Protein AF-A0A3N9UXP4-F1 (afdb_monomer_lite)

Radius of gyration: 19.86 Å; chains: 1; bounding box: 60×47×40 Å

Secondary structure (DSSP, 8-state):
--GGGSTT--HHHHHHHHHHHSSHHHHHHHHHHT-HHHHTTTS-HHHHHHHHHHHHHHHTT--GGGS---HHHHHHHHHHHHHHHTT-SSHHHHHHHHT------HHHHHHHHHHHHHHHHHHHHHTTSSHHHHHHT---SSPPPP----------SSGGG-

Foldseek 3Di:
DWQVVFPPDDPQLQVLLCVQQVHRVSSLVCLCVLVLVSSCVRDPSVVSLQSNLQSLQVVQVHHLCPPPDDPVVVVVFVVVLVVVLVPDPDPRVSSVSSNDGDDPRPVSVVVVVVVVVVVVVVCVVCVPVCVVVVVVPDDDPDDDPPPPPPDDDDPDPDPVSD

Sequence (162 aa):
MKLVDLPGVGSRIRERLMENYGDEDHALQAIIEGDVAGLAKSLSERQALSLVQYARGIRYAVKPDDFLATEEVLKVYQMLISRLAAYAHTEYARLKIATLFASSSPELLLENRRTAENAITSARLVQGSGMDELLKRIRPLREKPPLRIRERAVDASSPEAF

Structure (mmCIF, N/CA/C/O backbone):
data_AF-A0A3N9UXP4-F1
#
_entry.id   AF-A0A3N9UXP4-F1
#
loop_
_atom_site.group_PDB
_atom_site.id
_atom_site.type_symbol
_atom_site.label_atom_id
_atom_site.label_alt_id
_atom_site.label_comp_id
_atom_site.label_asym_id
_atom_site.label_entity_id
_atom_site.label_seq_id
_atom_site.pdbx_PDB_ins_code
_atom_site.Cartn_x
_atom_site.Cartn_y
_atom_site.Cartn_z
_atom_site.occupancy
_atom_site.B_iso_or_equiv
_atom_site.auth_seq_id
_atom_site.auth_comp_id
_atom_site.auth_asym_id
_atom_site.auth_atom_id
_atom_site.pdbx_PDB_model_num
ATOM 1 N N . MET A 1 1 ? 6.087 2.142 17.302 1.00 82.12 1 MET A N 1
ATOM 2 C CA . MET A 1 1 ? 4.790 2.468 16.682 1.00 82.12 1 MET A CA 1
ATOM 3 C C . MET A 1 1 ? 3.767 1.527 17.276 1.00 82.12 1 MET A C 1
ATOM 5 O O . MET A 1 1 ? 4.069 0.349 17.391 1.00 82.12 1 MET A O 1
ATOM 9 N N . LYS A 1 2 ? 2.623 2.042 17.705 1.00 88.19 2 LYS A N 1
AT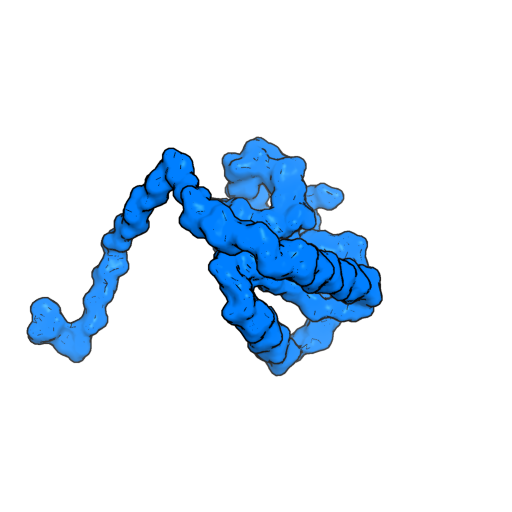OM 10 C CA . LYS A 1 2 ? 1.437 1.287 18.116 1.00 88.19 2 LYS A CA 1
ATOM 11 C C . LYS A 1 2 ? 0.331 1.504 17.090 1.00 88.19 2 LYS A C 1
ATOM 13 O O . LYS A 1 2 ? 0.412 2.436 16.290 1.00 88.19 2 LYS A O 1
ATOM 18 N N . LEU A 1 3 ? -0.728 0.698 17.131 1.00 87.62 3 LEU A N 1
ATOM 19 C CA . LEU A 1 3 ? -1.849 0.867 16.199 1.00 87.62 3 LEU A CA 1
ATOM 20 C C . LEU A 1 3 ? -2.515 2.242 16.336 1.00 87.62 3 LEU A C 1
ATOM 22 O O . LEU A 1 3 ? -2.936 2.820 15.341 1.00 87.62 3 LEU A O 1
ATOM 26 N N . VAL A 1 4 ? -2.559 2.787 17.553 1.00 88.25 4 VAL A N 1
ATOM 27 C CA . VAL A 1 4 ? -3.139 4.110 17.848 1.00 88.25 4 VAL A CA 1
ATOM 28 C C . VAL A 1 4 ? -2.364 5.281 17.238 1.00 88.25 4 VAL A C 1
ATOM 30 O O . VAL A 1 4 ? -2.913 6.374 17.138 1.00 88.25 4 VAL A O 1
ATOM 33 N N . ASP A 1 5 ? -1.115 5.062 16.818 1.00 85.88 5 ASP A N 1
ATOM 34 C CA . ASP A 1 5 ? -0.306 6.091 16.160 1.00 85.88 5 ASP A CA 1
ATOM 35 C C . ASP A 1 5 ? -0.705 6.261 14.680 1.00 85.88 5 ASP A C 1
ATOM 37 O O . ASP A 1 5 ? -0.335 7.249 14.043 1.00 85.88 5 ASP A O 1
ATOM 41 N N . LEU A 1 6 ? -1.446 5.298 14.112 1.00 88.44 6 LEU A N 1
ATOM 42 C CA . LEU A 1 6 ? -1.868 5.321 12.715 1.00 88.44 6 LEU A CA 1
ATOM 43 C C . LEU A 1 6 ? -3.176 6.110 12.543 1.00 88.44 6 LEU A C 1
ATOM 45 O O . LEU A 1 6 ? -4.164 5.859 13.243 1.00 88.44 6 LEU A O 1
ATOM 49 N N . PRO A 1 7 ? -3.240 7.031 11.566 1.00 87.25 7 PRO A N 1
ATOM 50 C CA . PRO A 1 7 ? -4.445 7.804 11.318 1.00 87.25 7 PRO A CA 1
ATOM 51 C C . PRO A 1 7 ? -5.588 6.898 10.856 1.00 87.25 7 PRO A C 1
ATOM 53 O O . PRO A 1 7 ? -5.412 5.964 10.073 1.00 87.25 7 PRO A O 1
ATOM 56 N N . GLY A 1 8 ? -6.785 7.187 11.361 1.00 85.88 8 GLY A N 1
ATOM 57 C CA . GLY A 1 8 ? -7.977 6.389 11.091 1.00 85.88 8 GLY A CA 1
ATOM 58 C C . GLY A 1 8 ? -8.119 5.144 11.970 1.00 85.88 8 GLY A C 1
ATOM 59 O O . GLY A 1 8 ? -9.154 4.489 11.881 1.00 85.88 8 GLY A O 1
ATOM 60 N N . VAL A 1 9 ? -7.164 4.830 12.856 1.00 90.75 9 VAL A N 1
ATOM 61 C CA . VAL A 1 9 ? -7.309 3.735 13.828 1.00 90.75 9 VAL A CA 1
ATOM 62 C C . VAL A 1 9 ? -7.962 4.235 15.115 1.00 90.75 9 VAL A C 1
ATOM 64 O O . VAL A 1 9 ? -7.313 4.723 16.034 1.00 90.75 9 VAL A O 1
ATOM 67 N N . GLY A 1 10 ? -9.285 4.086 15.191 1.00 90.62 10 GLY A N 1
ATOM 68 C CA . GLY A 1 10 ? -10.036 4.222 16.444 1.00 90.62 10 GLY A CA 1
ATOM 69 C C . GLY A 1 10 ? -10.099 2.914 17.243 1.00 90.62 10 GLY A C 1
ATOM 70 O O . GLY A 1 10 ? -9.676 1.860 16.762 1.00 90.62 10 GLY A O 1
ATOM 71 N N . SER A 1 11 ? -10.719 2.956 18.428 1.00 90.94 11 SER A N 1
ATOM 72 C CA . SER A 1 11 ? -10.912 1.782 19.303 1.00 90.94 11 SER A CA 1
ATOM 73 C C . SER A 1 11 ? -11.522 0.583 18.568 1.00 90.94 11 SER A C 1
ATOM 75 O O . SER A 1 11 ? -10.975 -0.512 18.619 1.00 90.94 11 SER A O 1
ATOM 77 N N . ARG A 1 12 ? -12.575 0.815 17.776 1.00 92.44 12 ARG A N 1
ATOM 78 C CA . ARG A 1 12 ? -13.255 -0.229 16.987 1.00 92.44 12 ARG A CA 1
ATOM 79 C C . ARG A 1 12 ? -12.367 -0.888 15.932 1.00 92.44 12 ARG A C 1
ATOM 81 O O . ARG A 1 12 ? -12.491 -2.081 15.683 1.00 92.44 12 ARG A O 1
ATOM 88 N N . ILE A 1 13 ? -11.521 -0.110 15.256 1.00 92.62 13 ILE A N 1
ATOM 89 C CA . ILE A 1 13 ? -10.626 -0.646 14.219 1.00 92.62 13 ILE A CA 1
ATOM 90 C C . ILE A 1 13 ? -9.511 -1.450 14.879 1.00 92.62 13 ILE A C 1
ATOM 92 O O . ILE A 1 13 ? -9.197 -2.541 14.413 1.00 92.62 13 ILE A O 1
ATOM 96 N N . ARG A 1 14 ? -8.977 -0.951 15.998 1.00 93.50 14 ARG A N 1
ATOM 97 C CA . ARG A 1 14 ? -7.999 -1.673 16.810 1.00 93.50 14 ARG A CA 1
ATOM 98 C C . ARG A 1 14 ? -8.549 -3.014 17.297 1.00 93.50 14 ARG A C 1
ATOM 100 O O . ARG A 1 14 ? -7.890 -4.023 17.095 1.00 93.50 14 ARG A O 1
ATOM 107 N N . GLU A 1 15 ? -9.754 -3.039 17.865 1.00 94.06 15 GLU A N 1
ATOM 108 C CA . GLU A 1 15 ? -10.419 -4.274 18.312 1.00 94.06 15 GLU A CA 1
ATOM 109 C C . GLU A 1 15 ? -10.555 -5.292 17.175 1.00 94.06 15 GLU A C 1
ATOM 111 O O . GLU A 1 15 ? -10.071 -6.410 17.308 1.00 94.06 15 GLU A O 1
ATOM 116 N N . ARG A 1 16 ? -11.087 -4.888 16.014 1.00 94.44 16 ARG A N 1
ATOM 117 C CA . ARG A 1 16 ? -11.224 -5.781 14.846 1.00 94.44 16 ARG A CA 1
ATOM 118 C C . ARG A 1 16 ? -9.895 -6.333 14.335 1.00 94.44 16 ARG A C 1
ATOM 120 O O . ARG A 1 16 ? -9.836 -7.467 13.865 1.00 94.44 16 ARG A O 1
ATOM 127 N N . LEU A 1 17 ? -8.842 -5.517 14.365 1.00 94.31 17 LEU A N 1
ATOM 128 C CA . LEU A 1 17 ? -7.505 -5.947 13.965 1.00 94.31 17 LEU A CA 1
ATOM 129 C C . LEU A 1 17 ? -6.937 -6.961 14.962 1.00 94.31 17 LEU A C 1
ATOM 131 O O . LEU A 1 17 ? -6.455 -8.008 14.537 1.00 94.31 17 LEU A O 1
ATOM 135 N N . MET A 1 18 ? -7.060 -6.701 16.267 1.00 94.38 18 MET A N 1
ATOM 136 C CA . MET A 1 18 ? -6.642 -7.650 17.304 1.00 94.38 18 MET A CA 1
ATOM 137 C C . MET A 1 18 ? -7.447 -8.954 17.242 1.00 94.38 18 MET A C 1
ATOM 139 O O . MET A 1 18 ? -6.871 -10.022 17.382 1.00 94.38 18 MET A O 1
ATOM 143 N N . GLU A 1 19 ? -8.753 -8.906 16.967 1.00 94.31 19 GLU A N 1
ATOM 144 C CA . GLU A 1 19 ? -9.579 -10.112 16.800 1.00 94.31 19 GLU A CA 1
ATOM 145 C C . GLU A 1 19 ? -9.118 -10.985 15.624 1.00 94.31 19 GLU A C 1
ATOM 147 O O . GLU A 1 19 ? -9.125 -12.210 15.719 1.00 94.31 19 GLU A O 1
ATOM 152 N N . ASN A 1 20 ? -8.706 -10.374 14.509 1.00 94.69 20 ASN A N 1
ATOM 153 C CA . ASN A 1 20 ? -8.287 -11.113 13.316 1.00 94.69 20 ASN A CA 1
ATOM 154 C C . ASN A 1 20 ? -6.850 -11.643 13.394 1.00 94.69 20 ASN A C 1
ATOM 156 O O . ASN A 1 20 ? -6.568 -12.704 12.841 1.00 94.69 20 ASN A O 1
ATOM 160 N N . TYR A 1 21 ? -5.949 -10.908 14.047 1.00 95.12 21 TYR A N 1
ATOM 161 C CA . TYR A 1 21 ? -4.524 -11.250 14.125 1.00 95.12 21 TYR A CA 1
ATOM 162 C C . TYR A 1 21 ? -4.096 -11.821 15.487 1.00 95.12 21 TYR A C 1
ATOM 164 O O . TYR A 1 21 ? -2.964 -12.270 15.624 1.00 95.12 21 TYR A O 1
ATOM 172 N N . GLY A 1 22 ? -4.990 -11.850 16.477 1.00 93.44 22 GLY A N 1
ATOM 173 C CA . GLY A 1 22 ? -4.759 -12.367 17.828 1.00 93.44 22 GLY A CA 1
ATOM 174 C C . GLY A 1 22 ? -4.194 -11.326 18.796 1.00 93.44 22 GLY A C 1
ATOM 175 O O . GLY A 1 22 ? -4.653 -11.235 19.934 1.00 93.44 22 GLY A O 1
ATOM 176 N N . ASP A 1 23 ? -3.239 -10.514 18.347 1.00 94.00 23 ASP A N 1
ATOM 177 C CA . ASP A 1 23 ? -2.638 -9.448 19.147 1.00 94.00 23 ASP A CA 1
ATOM 178 C C . ASP A 1 23 ? -2.270 -8.205 18.314 1.00 94.00 23 ASP A C 1
ATOM 180 O O . ASP A 1 23 ? -2.439 -8.150 17.092 1.00 94.00 23 ASP A O 1
ATOM 184 N N . GLU A 1 24 ? -1.822 -7.161 19.015 1.00 94.38 24 GLU A N 1
ATOM 185 C CA . GLU A 1 24 ? -1.461 -5.875 18.414 1.00 94.38 24 GLU A CA 1
ATOM 186 C C . GLU A 1 24 ? -0.179 -5.959 17.567 1.00 94.38 24 GLU A C 1
ATOM 188 O O . GLU A 1 24 ? -0.098 -5.289 16.536 1.00 94.38 24 GLU A O 1
ATOM 193 N N . ASP A 1 25 ? 0.784 -6.801 17.946 1.00 94.75 25 ASP A N 1
ATOM 194 C CA . ASP A 1 25 ? 2.077 -6.907 17.266 1.00 94.75 25 ASP A CA 1
ATOM 195 C C . ASP A 1 25 ? 1.933 -7.590 15.899 1.00 94.75 25 ASP A C 1
ATOM 197 O O . ASP A 1 25 ? 2.458 -7.091 14.902 1.00 94.75 25 ASP A O 1
ATOM 201 N N . HIS A 1 26 ? 1.149 -8.668 15.806 1.00 95.81 26 HIS A N 1
ATOM 202 C CA . HIS A 1 26 ? 0.850 -9.342 14.539 1.00 95.81 26 HIS A CA 1
ATOM 203 C C . HIS A 1 26 ? 0.031 -8.453 13.599 1.00 95.81 26 HIS A C 1
ATOM 205 O O . HIS A 1 26 ? 0.288 -8.420 12.392 1.00 95.81 26 HIS A O 1
ATOM 211 N N . ALA A 1 27 ? -0.927 -7.691 14.137 1.00 95.62 27 ALA A N 1
ATOM 212 C CA . ALA A 1 27 ? -1.678 -6.719 13.349 1.00 95.62 27 ALA A CA 1
ATOM 213 C C . ALA A 1 27 ? -0.764 -5.611 12.801 1.00 95.62 27 ALA A C 1
ATOM 215 O O . ALA A 1 27 ? -0.856 -5.245 11.627 1.00 95.62 27 ALA A O 1
ATOM 216 N N . LEU A 1 28 ? 0.143 -5.093 13.633 1.00 95.19 28 LEU A N 1
ATOM 217 C CA . LEU A 1 28 ? 1.111 -4.081 13.223 1.00 95.19 28 LEU A CA 1
ATOM 218 C C . LEU A 1 28 ? 2.078 -4.625 12.166 1.00 95.19 28 LEU A C 1
ATOM 220 O O . LEU A 1 28 ? 2.353 -3.939 11.181 1.00 95.19 28 LEU A O 1
ATOM 224 N N . GLN A 1 29 ? 2.544 -5.863 12.334 1.00 95.44 29 GLN A N 1
ATOM 225 C CA . GLN A 1 29 ? 3.419 -6.529 11.376 1.00 95.44 29 GLN A CA 1
ATOM 226 C C . GLN A 1 29 ? 2.745 -6.658 10.006 1.00 95.44 29 GLN A C 1
ATOM 228 O O . GLN A 1 29 ? 3.339 -6.276 8.999 1.00 95.44 29 GLN A O 1
ATOM 233 N N . ALA A 1 30 ? 1.478 -7.082 9.964 1.00 95.56 30 ALA A N 1
ATOM 234 C CA . ALA A 1 30 ? 0.713 -7.166 8.719 1.00 95.56 30 ALA A CA 1
ATOM 235 C C . ALA A 1 30 ? 0.597 -5.804 8.005 1.00 95.56 30 ALA A C 1
ATOM 237 O O . ALA A 1 30 ? 0.698 -5.725 6.778 1.00 95.56 30 ALA A O 1
ATOM 238 N N . ILE A 1 31 ? 0.439 -4.713 8.763 1.00 95.50 31 ILE A N 1
ATOM 239 C CA . ILE A 1 31 ? 0.415 -3.349 8.216 1.00 95.50 31 ILE A CA 1
ATOM 240 C C . ILE A 1 31 ? 1.788 -2.949 7.658 1.00 95.50 31 ILE A C 1
ATOM 242 O O . ILE A 1 31 ? 1.862 -2.419 6.548 1.00 95.50 31 ILE A O 1
ATOM 246 N N . ILE A 1 32 ? 2.873 -3.217 8.391 1.00 93.25 32 ILE A N 1
ATOM 247 C CA . ILE A 1 32 ? 4.247 -2.872 7.987 1.00 93.25 32 ILE A CA 1
ATOM 248 C C . ILE A 1 32 ? 4.670 -3.644 6.729 1.00 93.25 32 ILE A C 1
ATOM 250 O O . ILE A 1 32 ? 5.279 -3.071 5.823 1.00 93.25 32 ILE A O 1
ATOM 254 N N . GLU A 1 33 ? 4.326 -4.928 6.640 1.00 93.00 33 GLU A N 1
ATOM 255 C CA . GLU A 1 33 ? 4.599 -5.773 5.469 1.00 93.00 33 GLU A CA 1
ATOM 256 C C . GLU A 1 33 ? 3.717 -5.411 4.261 1.00 93.00 33 GLU A C 1
ATOM 258 O O . GLU A 1 33 ? 4.034 -5.723 3.102 1.00 93.00 33 GLU A O 1
ATOM 263 N N . GLY A 1 34 ? 2.622 -4.694 4.517 1.00 94.00 34 GLY A N 1
ATOM 264 C CA . GLY A 1 34 ? 1.640 -4.310 3.520 1.00 94.00 34 GLY A CA 1
ATOM 265 C C . GLY A 1 34 ? 0.790 -5.485 3.047 1.00 94.00 34 GLY A C 1
ATOM 266 O O . GLY A 1 34 ? 0.522 -5.586 1.848 1.00 94.00 34 GLY A O 1
ATOM 267 N N . ASP A 1 35 ? 0.376 -6.368 3.963 1.00 95.44 35 ASP A N 1
ATOM 268 C CA . ASP A 1 35 ? -0.585 -7.447 3.706 1.00 95.44 35 ASP A CA 1
ATOM 269 C C . ASP A 1 35 ? -2.019 -6.896 3.613 1.00 95.44 35 ASP A C 1
ATOM 271 O O . ASP A 1 35 ? -2.882 -7.115 4.465 1.00 95.44 35 ASP A O 1
ATOM 275 N N . VAL A 1 36 ? -2.283 -6.144 2.543 1.00 96.38 36 VAL A N 1
ATOM 276 C CA . VAL A 1 36 ? -3.597 -5.529 2.295 1.0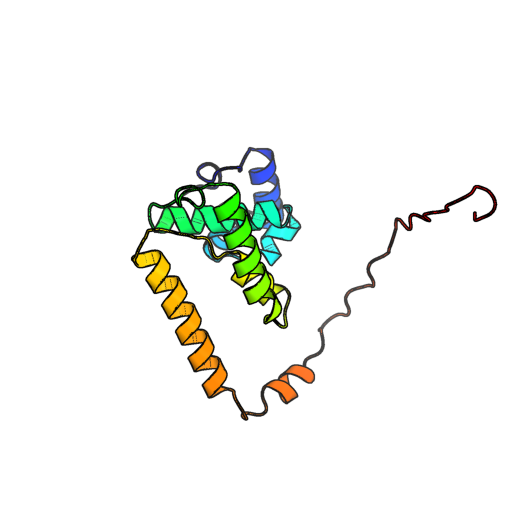0 96.38 36 VAL A CA 1
ATOM 277 C C . VAL A 1 36 ? -4.695 -6.593 2.190 1.00 96.38 36 VAL A C 1
ATOM 279 O O . VAL A 1 36 ? -5.805 -6.378 2.669 1.00 96.38 36 VAL A O 1
ATOM 282 N N . ALA A 1 37 ? -4.391 -7.753 1.600 1.00 93.50 37 ALA A N 1
ATOM 283 C CA . ALA A 1 37 ? -5.351 -8.841 1.433 1.00 93.50 37 ALA A CA 1
ATOM 284 C C . ALA A 1 37 ? -5.768 -9.457 2.779 1.00 93.50 37 ALA A C 1
ATOM 286 O O . ALA A 1 37 ? -6.941 -9.788 2.966 1.00 93.50 37 ALA A O 1
ATOM 287 N N . GLY A 1 38 ? -4.832 -9.605 3.721 1.00 93.56 38 GLY A N 1
ATOM 288 C CA . GLY A 1 38 ? -5.136 -10.005 5.092 1.00 93.56 38 GLY A CA 1
ATOM 289 C C . GLY A 1 38 ? -5.951 -8.951 5.835 1.00 93.56 38 GLY A C 1
ATOM 290 O O . GLY A 1 38 ? -6.984 -9.283 6.419 1.00 93.56 38 GLY A O 1
ATOM 291 N N . LEU A 1 39 ? -5.547 -7.681 5.747 1.00 95.19 39 LEU A N 1
ATOM 292 C CA . LEU A 1 39 ? -6.209 -6.565 6.433 1.00 95.19 39 LEU A CA 1
ATOM 293 C C . LEU A 1 39 ? -7.649 -6.346 5.943 1.00 95.19 39 LEU A C 1
ATOM 295 O O . LEU A 1 39 ? -8.538 -6.019 6.732 1.00 95.19 39 LEU A O 1
ATOM 299 N N . ALA A 1 40 ? -7.902 -6.591 4.655 1.00 94.38 40 ALA A N 1
ATOM 300 C CA . ALA A 1 40 ? -9.226 -6.504 4.041 1.00 94.38 40 ALA A CA 1
ATOM 301 C C . ALA A 1 40 ? -10.236 -7.546 4.572 1.00 94.38 40 ALA A C 1
ATOM 303 O O . ALA A 1 40 ? -11.417 -7.487 4.238 1.00 94.38 40 ALA A O 1
ATOM 304 N N . LYS A 1 41 ? -9.812 -8.499 5.416 1.00 92.06 41 LYS A N 1
ATOM 305 C CA . LYS A 1 41 ? -10.731 -9.404 6.131 1.00 92.06 41 LYS A CA 1
ATOM 306 C C . LYS A 1 41 ? -11.457 -8.715 7.288 1.00 92.06 41 LYS A C 1
ATOM 308 O O . LYS A 1 41 ? -12.563 -9.121 7.635 1.00 92.06 41 LYS A O 1
ATOM 313 N N . SER A 1 42 ? -10.848 -7.684 7.869 1.00 92.56 42 SER A N 1
ATOM 314 C CA . SER A 1 42 ? -11.359 -6.966 9.048 1.00 92.56 42 SER A CA 1
ATOM 315 C C . SER A 1 42 ? -11.792 -5.537 8.727 1.00 92.56 42 SER A C 1
ATOM 317 O O . SER A 1 42 ? -12.566 -4.930 9.474 1.00 92.56 42 SER A O 1
ATOM 319 N N . LEU A 1 43 ? -11.274 -4.989 7.627 1.00 94.38 43 LEU A N 1
ATOM 320 C CA . LEU A 1 43 ? -11.431 -3.602 7.203 1.00 94.38 43 LEU A CA 1
ATOM 321 C C . LEU A 1 43 ? -11.911 -3.529 5.754 1.00 94.38 43 LEU A C 1
ATOM 323 O O . LEU A 1 43 ? -11.770 -4.480 4.991 1.00 94.38 43 LEU A O 1
ATOM 327 N N . SER A 1 44 ? -12.430 -2.368 5.347 1.00 93.88 44 SER A N 1
ATOM 328 C CA . SER A 1 44 ? -12.600 -2.108 3.913 1.00 93.88 44 SER A CA 1
ATOM 329 C C . SER A 1 44 ? -11.236 -2.028 3.220 1.00 93.88 44 SER A C 1
ATOM 331 O O . SER A 1 44 ? -10.257 -1.582 3.820 1.00 93.88 44 SER A O 1
ATOM 333 N N . GLU A 1 45 ? -11.176 -2.394 1.940 1.00 93.75 45 GLU A N 1
ATOM 334 C CA . GLU A 1 45 ? -9.940 -2.322 1.148 1.00 93.75 45 GLU A CA 1
ATOM 335 C C . GLU A 1 45 ? -9.325 -0.916 1.174 1.00 93.75 45 GLU A C 1
ATOM 337 O O . GLU A 1 45 ? -8.130 -0.760 1.406 1.00 93.75 45 GLU A O 1
ATOM 342 N N . ARG A 1 46 ? -10.157 0.127 1.052 1.00 92.38 46 ARG A N 1
ATOM 343 C CA . ARG A 1 46 ? -9.719 1.526 1.151 1.00 92.38 46 ARG A CA 1
ATOM 344 C C . ARG A 1 46 ? -9.054 1.832 2.495 1.00 92.38 46 ARG A C 1
ATOM 346 O O . ARG A 1 46 ? -8.035 2.516 2.524 1.00 92.38 46 ARG A O 1
ATOM 353 N N . GLN A 1 47 ? -9.622 1.346 3.599 1.00 94.75 47 GLN A N 1
ATOM 354 C CA . GLN A 1 47 ? -9.033 1.528 4.928 1.00 94.75 47 GLN A CA 1
ATOM 355 C C . GLN A 1 47 ? -7.724 0.751 5.066 1.00 94.75 47 GLN A C 1
ATOM 357 O O . GLN A 1 47 ? -6.743 1.314 5.540 1.00 94.75 47 GLN A O 1
ATOM 362 N N . ALA A 1 48 ? -7.686 -0.505 4.617 1.00 95.88 48 ALA A N 1
ATOM 363 C CA . ALA A 1 48 ? -6.476 -1.320 4.633 1.00 95.88 48 ALA A CA 1
ATOM 364 C C . ALA A 1 48 ? -5.336 -0.654 3.842 1.00 95.88 48 ALA A C 1
ATOM 366 O O . ALA A 1 48 ? -4.232 -0.502 4.362 1.00 95.88 48 ALA A O 1
ATOM 367 N N . LEU A 1 49 ? -5.621 -0.181 2.624 1.00 94.56 49 LEU A N 1
ATOM 368 C CA . LEU A 1 49 ? -4.664 0.547 1.789 1.00 94.56 49 LEU A CA 1
ATOM 369 C C . LEU A 1 49 ? -4.165 1.820 2.469 1.00 94.56 49 LEU A C 1
ATOM 371 O O . LEU A 1 49 ? -2.958 2.044 2.525 1.00 94.56 49 LEU A O 1
ATOM 375 N N . SER A 1 50 ? -5.079 2.616 3.025 1.00 93.94 50 SER A N 1
ATOM 376 C CA . SER A 1 50 ? -4.736 3.837 3.753 1.00 93.94 50 SER A CA 1
ATOM 377 C C . SER A 1 50 ? -3.765 3.540 4.898 1.00 93.94 50 SER A C 1
ATOM 379 O O . SER A 1 50 ? -2.720 4.177 4.989 1.00 93.94 50 SER A O 1
ATOM 381 N N . LEU A 1 51 ? -4.057 2.543 5.741 1.00 94.94 51 LEU A N 1
ATOM 382 C CA . LEU A 1 51 ? -3.193 2.182 6.871 1.00 94.94 51 LEU A CA 1
ATOM 383 C C . LEU A 1 51 ? -1.789 1.777 6.422 1.00 94.94 51 LEU A C 1
ATOM 385 O O . LEU A 1 51 ? -0.807 2.247 6.993 1.00 94.94 51 LEU A O 1
ATOM 389 N N . VAL A 1 52 ? -1.691 0.953 5.376 1.00 95.69 52 VAL A N 1
ATOM 390 C CA . VAL A 1 52 ? -0.400 0.526 4.825 1.00 95.69 52 VAL A CA 1
ATOM 391 C C . VAL A 1 52 ? 0.380 1.718 4.264 1.00 95.69 52 VAL A C 1
ATOM 393 O O . VAL A 1 52 ? 1.572 1.850 4.536 1.00 95.69 52 VAL A O 1
ATOM 396 N N . GLN A 1 53 ? -0.268 2.618 3.521 1.00 94.25 53 GLN A N 1
ATOM 397 C CA . GLN A 1 53 ? 0.386 3.811 2.973 1.00 94.25 53 GLN A CA 1
ATOM 398 C C . GLN A 1 53 ? 0.916 4.733 4.081 1.00 94.25 53 GLN A C 1
ATOM 400 O O . GLN A 1 53 ? 2.071 5.153 4.018 1.00 94.25 53 GLN A O 1
ATOM 405 N N . TYR A 1 54 ? 0.130 4.991 5.133 1.00 94.00 54 TYR A N 1
ATOM 406 C CA . TYR A 1 54 ? 0.595 5.793 6.270 1.00 94.00 54 TYR A CA 1
ATOM 407 C C . TYR A 1 54 ? 1.724 5.113 7.043 1.00 94.00 54 TYR A C 1
ATOM 409 O O . TYR A 1 54 ? 2.710 5.773 7.362 1.00 94.00 54 TYR A O 1
ATOM 417 N N . ALA A 1 55 ? 1.637 3.807 7.304 1.00 94.06 55 ALA A N 1
ATOM 418 C CA . ALA A 1 55 ? 2.707 3.077 7.983 1.00 94.06 55 ALA A CA 1
ATOM 419 C C . ALA A 1 55 ? 4.024 3.124 7.193 1.00 94.06 55 ALA A C 1
ATOM 421 O O . ALA A 1 55 ? 5.090 3.356 7.767 1.00 94.06 55 ALA A O 1
ATOM 422 N N . ARG A 1 56 ? 3.952 2.981 5.862 1.00 91.81 56 ARG A N 1
ATOM 423 C CA . ARG A 1 56 ? 5.111 3.174 4.980 1.00 91.81 56 ARG A CA 1
ATOM 424 C C . ARG A 1 56 ? 5.636 4.606 5.044 1.00 91.81 56 ARG A C 1
ATOM 426 O O . ARG A 1 56 ? 6.846 4.787 5.117 1.00 91.81 56 ARG A O 1
ATOM 433 N N . GLY A 1 57 ? 4.754 5.602 5.044 1.00 91.94 57 GLY A N 1
ATOM 434 C CA . GLY A 1 57 ? 5.126 7.012 5.148 1.00 91.94 57 GLY A CA 1
ATOM 435 C C . GLY A 1 57 ? 5.861 7.354 6.445 1.00 91.94 57 GLY A C 1
ATOM 436 O O . GLY A 1 57 ? 6.913 7.992 6.397 1.00 91.94 57 GLY A O 1
ATOM 437 N N . ILE A 1 58 ? 5.386 6.846 7.589 1.00 91.62 58 ILE A N 1
ATOM 438 C CA . ILE A 1 58 ? 6.018 7.049 8.906 1.00 91.62 58 ILE A CA 1
ATOM 439 C C . ILE A 1 58 ? 7.495 6.638 8.883 1.00 91.62 58 ILE A C 1
ATOM 441 O O . ILE A 1 58 ? 8.337 7.354 9.423 1.00 91.62 58 ILE A O 1
ATOM 445 N N . ARG A 1 59 ? 7.833 5.532 8.206 1.00 89.50 59 ARG A N 1
ATOM 446 C CA . ARG A 1 59 ? 9.217 5.043 8.087 1.00 89.50 59 ARG A CA 1
ATOM 447 C C . ARG A 1 59 ? 10.158 6.029 7.383 1.00 89.50 59 ARG A C 1
ATOM 449 O O . ARG A 1 59 ? 11.359 5.984 7.624 1.00 89.50 59 ARG A O 1
ATOM 456 N N . TYR A 1 60 ? 9.621 6.908 6.541 1.00 91.69 60 TYR A N 1
ATOM 457 C CA . TYR A 1 60 ? 10.375 7.912 5.787 1.00 91.69 60 TYR A CA 1
ATOM 458 C C . TYR A 1 60 ? 10.027 9.349 6.187 1.00 91.69 60 TYR A C 1
ATOM 460 O O . TYR A 1 60 ? 10.346 10.275 5.451 1.00 91.69 60 TYR A O 1
ATOM 468 N N . ALA A 1 61 ? 9.368 9.539 7.336 1.00 91.69 61 ALA A N 1
ATOM 469 C CA . ALA A 1 61 ? 8.929 10.845 7.829 1.00 91.69 61 ALA A CA 1
ATOM 470 C C . ALA A 1 61 ? 8.094 11.656 6.811 1.00 91.69 61 ALA A C 1
ATOM 472 O O . ALA A 1 61 ? 8.183 12.880 6.759 1.00 91.69 61 ALA A O 1
ATOM 473 N N . VAL A 1 62 ? 7.264 10.969 6.021 1.00 91.88 62 VAL A N 1
ATOM 474 C CA . VAL A 1 62 ? 6.339 11.562 5.040 1.00 91.88 62 VAL A CA 1
ATOM 475 C C . VAL A 1 62 ? 4.929 11.026 5.245 1.00 91.88 62 VAL A C 1
ATOM 477 O O . VAL A 1 62 ? 4.728 9.945 5.799 1.00 91.88 62 VAL A O 1
ATOM 480 N N . LYS A 1 63 ? 3.931 11.753 4.760 1.00 90.19 63 LYS A N 1
ATOM 481 C CA . LYS A 1 63 ? 2.534 11.320 4.739 1.00 90.19 63 LYS A CA 1
ATOM 482 C C . LYS A 1 63 ? 2.035 11.243 3.298 1.00 90.19 63 LYS A C 1
ATOM 484 O O . LYS A 1 63 ? 2.467 12.038 2.465 1.00 90.19 63 LYS A O 1
ATOM 489 N N . PRO A 1 64 ? 1.093 10.332 3.000 1.00 87.44 64 PRO A N 1
ATOM 490 C CA . PRO A 1 64 ? 0.421 10.295 1.704 1.00 87.44 64 PRO A CA 1
ATOM 491 C C . PRO A 1 64 ? -0.177 11.639 1.270 1.00 87.44 64 PRO A C 1
ATOM 493 O O . PRO A 1 64 ? -0.172 11.946 0.082 1.00 87.44 64 PRO A O 1
ATOM 496 N N . ASP A 1 65 ? -0.619 12.457 2.228 1.00 86.19 65 ASP A N 1
ATOM 497 C CA . ASP A 1 65 ? -1.259 13.750 1.964 1.00 86.19 65 ASP A CA 1
ATOM 498 C C . ASP A 1 65 ? -0.266 14.916 1.777 1.00 86.19 65 ASP A C 1
ATOM 500 O O . ASP A 1 65 ? -0.686 16.020 1.437 1.00 86.19 65 ASP A O 1
ATOM 504 N N . ASP A 1 66 ? 1.042 14.708 1.989 1.00 84.69 66 ASP A N 1
ATOM 505 C CA . ASP A 1 66 ? 2.041 15.791 1.922 1.00 84.69 66 ASP A CA 1
ATOM 506 C C . ASP A 1 66 ? 2.312 16.259 0.477 1.00 84.69 66 ASP A C 1
ATOM 508 O O . ASP A 1 66 ? 2.780 17.377 0.248 1.00 84.69 66 ASP A O 1
ATOM 512 N N . PHE A 1 67 ? 2.050 15.412 -0.523 1.00 75.56 67 PHE A N 1
ATOM 513 C CA . PHE A 1 67 ? 2.318 15.723 -1.926 1.00 75.56 67 PHE A CA 1
ATOM 514 C C . PHE A 1 67 ? 1.187 16.571 -2.529 1.00 75.56 67 PHE A C 1
ATOM 516 O O . PHE A 1 67 ? 0.123 16.024 -2.801 1.00 75.56 67 PHE A O 1
ATOM 523 N N . LEU A 1 68 ? 1.442 17.880 -2.736 1.00 64.62 68 LEU A N 1
ATOM 524 C CA . LEU A 1 68 ? 0.596 18.904 -3.399 1.00 64.62 68 LEU A CA 1
ATOM 525 C C . LEU A 1 68 ? -0.832 18.424 -3.716 1.00 64.62 68 LEU A C 1
ATOM 527 O O . LEU A 1 68 ? -1.179 18.172 -4.870 1.00 64.62 68 LEU A O 1
ATOM 531 N N . ALA A 1 69 ? -1.640 18.268 -2.666 1.00 68.50 69 ALA A N 1
ATOM 532 C CA . ALA A 1 69 ? -2.916 17.565 -2.716 1.00 68.50 69 ALA A CA 1
ATOM 533 C C . ALA A 1 69 ? -4.031 18.439 -3.311 1.00 68.50 69 ALA A C 1
ATOM 535 O O . ALA A 1 69 ? -4.985 18.813 -2.630 1.00 68.50 69 ALA A O 1
ATOM 536 N N . THR A 1 70 ? -3.910 18.788 -4.591 1.00 84.94 70 THR A N 1
ATOM 537 C CA . THR A 1 70 ? -5.056 19.285 -5.358 1.00 84.94 70 THR A CA 1
ATOM 538 C C . THR A 1 70 ? -5.898 18.105 -5.842 1.00 84.94 70 THR A C 1
ATOM 540 O O . THR A 1 70 ? -5.409 16.976 -5.974 1.00 84.94 70 THR A O 1
ATOM 543 N N . GLU A 1 71 ? -7.178 18.343 -6.130 1.00 86.06 71 GLU A N 1
ATOM 544 C CA . GLU A 1 71 ? -8.045 17.299 -6.684 1.00 86.06 71 GLU A CA 1
ATOM 545 C C . GLU A 1 71 ? -7.507 16.749 -8.011 1.00 86.06 71 GLU A C 1
ATOM 547 O O . GLU A 1 71 ? -7.650 15.561 -8.305 1.00 86.06 71 GLU A O 1
ATOM 552 N N . GLU A 1 72 ? -6.864 17.595 -8.815 1.00 88.56 72 GLU A N 1
ATOM 553 C CA . GLU A 1 72 ? -6.229 17.213 -10.075 1.00 88.56 72 GLU A CA 1
ATOM 554 C C . GLU A 1 72 ? -5.082 16.234 -9.836 1.00 88.56 72 GLU A C 1
ATOM 556 O O . GLU A 1 72 ? -4.991 15.217 -10.524 1.00 88.56 72 GLU A O 1
ATOM 561 N N . VAL A 1 73 ? -4.240 16.491 -8.832 1.00 87.00 73 VAL A N 1
ATOM 562 C CA . VAL A 1 73 ? -3.134 15.595 -8.474 1.00 87.00 73 VAL A CA 1
ATOM 563 C C . VAL A 1 73 ? -3.663 14.247 -7.992 1.00 87.00 73 VAL A C 1
ATOM 565 O O . VAL A 1 73 ? -3.158 13.210 -8.424 1.00 87.00 73 VAL A O 1
ATOM 568 N N . LEU A 1 74 ? -4.725 14.234 -7.180 1.00 86.44 74 LEU A N 1
ATOM 569 C CA . LEU A 1 74 ? -5.373 12.991 -6.752 1.00 86.44 74 LEU A CA 1
ATOM 570 C C . LEU A 1 74 ? -5.938 12.198 -7.937 1.00 86.44 74 LEU A C 1
ATOM 572 O O . LEU A 1 74 ? -5.754 10.980 -7.995 1.00 86.44 74 LEU A O 1
ATOM 576 N N . LYS A 1 75 ? -6.571 12.867 -8.909 1.00 89.81 75 LYS A N 1
ATOM 577 C CA . LYS A 1 75 ? -7.068 12.227 -10.141 1.00 89.81 75 LYS A CA 1
ATOM 578 C C . LYS A 1 75 ? -5.922 11.628 -10.955 1.00 89.81 75 LYS A C 1
ATOM 580 O O . LYS A 1 75 ? -6.005 10.470 -11.358 1.00 89.81 75 LYS A O 1
ATOM 585 N N . VAL A 1 76 ? -4.831 12.373 -11.152 1.00 91.56 76 VAL A N 1
ATOM 586 C CA . VAL A 1 76 ? -3.639 11.883 -11.866 1.00 91.56 76 VAL A CA 1
ATOM 587 C C . VAL A 1 76 ? -3.034 10.675 -11.150 1.00 91.56 76 VAL A C 1
ATOM 589 O O . VAL A 1 76 ? -2.764 9.658 -11.787 1.00 91.56 76 VAL A O 1
ATOM 592 N N . TYR A 1 77 ? -2.879 10.745 -9.827 1.00 90.56 77 TYR A N 1
ATOM 593 C CA . TYR A 1 77 ? -2.403 9.631 -9.010 1.00 90.56 77 TYR A CA 1
ATOM 594 C C . TYR A 1 77 ? -3.282 8.381 -9.183 1.00 90.56 77 TYR A C 1
ATOM 596 O O . TYR A 1 77 ? -2.770 7.308 -9.511 1.00 90.56 77 TYR A O 1
ATOM 604 N N . GLN A 1 78 ? -4.604 8.517 -9.049 1.00 90.44 78 GLN A N 1
ATOM 605 C CA . GLN A 1 78 ? -5.546 7.407 -9.224 1.00 90.44 78 GLN A CA 1
ATOM 606 C C . GLN A 1 78 ? -5.481 6.814 -10.635 1.00 90.44 78 GLN A C 1
ATOM 608 O O . GLN A 1 78 ? -5.497 5.590 -10.789 1.00 90.44 78 GLN A O 1
ATOM 613 N N . MET A 1 79 ? -5.358 7.655 -11.666 1.00 94.88 79 MET A N 1
ATOM 614 C CA . MET A 1 79 ? -5.185 7.207 -13.048 1.00 94.88 79 MET A CA 1
ATOM 615 C C . MET A 1 79 ? -3.895 6.401 -13.224 1.00 94.88 79 MET A C 1
ATOM 617 O O . MET A 1 79 ? -3.929 5.334 -13.836 1.00 94.88 79 MET A O 1
ATOM 621 N N . LEU A 1 80 ? -2.770 6.871 -12.679 1.00 94.50 80 LEU A N 1
ATOM 622 C CA . LEU A 1 80 ? -1.482 6.179 -12.776 1.00 94.50 80 LEU A CA 1
ATOM 623 C C . LEU A 1 80 ? -1.510 4.826 -12.063 1.00 94.50 80 LEU A C 1
ATOM 625 O O . LEU A 1 80 ? -1.145 3.817 -12.666 1.00 94.50 80 LEU A O 1
ATOM 629 N N . ILE A 1 81 ? -1.997 4.781 -10.822 1.00 94.00 81 ILE A N 1
ATOM 630 C CA . ILE A 1 81 ? -2.129 3.528 -10.066 1.00 94.00 81 ILE A CA 1
ATOM 631 C C . ILE A 1 81 ? -3.041 2.547 -10.798 1.00 94.00 81 ILE A C 1
ATOM 633 O O . ILE A 1 81 ? -2.676 1.384 -10.956 1.00 94.00 81 ILE A O 1
ATOM 637 N N . SER A 1 82 ? -4.174 3.014 -11.326 1.00 94.38 82 SER A N 1
ATOM 638 C CA . SER A 1 82 ? -5.098 2.168 -12.093 1.00 94.38 82 SER A CA 1
ATOM 639 C C . SER A 1 82 ? -4.448 1.616 -13.364 1.00 94.38 82 SER A C 1
ATOM 641 O O . SER A 1 82 ? -4.618 0.442 -13.691 1.00 94.38 82 SER A O 1
ATOM 643 N N . ARG A 1 83 ? -3.657 2.432 -14.074 1.00 97.06 83 ARG A N 1
ATOM 644 C CA . ARG A 1 83 ? -2.909 1.994 -15.263 1.00 97.06 83 ARG A CA 1
ATOM 645 C C . ARG A 1 83 ? -1.846 0.957 -14.925 1.00 97.06 83 ARG A C 1
ATOM 647 O O . ARG A 1 83 ? -1.709 -0.003 -15.672 1.00 97.06 83 ARG A O 1
ATOM 654 N N . LEU A 1 84 ? -1.126 1.118 -13.817 1.00 94.75 84 LEU A N 1
ATOM 655 C CA . LEU A 1 84 ? -0.149 0.129 -13.355 1.00 94.75 84 LEU A CA 1
ATOM 656 C C . LEU A 1 84 ? -0.837 -1.174 -12.928 1.00 94.75 84 LEU A C 1
ATOM 658 O O . LEU A 1 84 ? -0.426 -2.255 -13.344 1.00 94.75 84 LEU A O 1
ATOM 662 N N . ALA A 1 85 ? -1.919 -1.074 -12.154 1.00 94.81 85 ALA A N 1
ATOM 663 C CA . ALA A 1 85 ? -2.687 -2.219 -11.675 1.00 94.81 85 ALA A CA 1
ATOM 664 C C . ALA A 1 85 ? -3.324 -3.031 -12.817 1.00 94.81 85 ALA A C 1
ATOM 666 O O . ALA A 1 85 ? -3.491 -4.241 -12.677 1.00 94.81 85 ALA A O 1
ATOM 667 N N . ALA A 1 86 ? -3.619 -2.413 -13.966 1.00 96.12 86 ALA A N 1
ATOM 668 C CA . ALA A 1 86 ? -4.136 -3.113 -15.144 1.00 96.12 86 ALA A CA 1
ATOM 669 C C . ALA A 1 86 ? -3.166 -4.170 -15.714 1.00 96.12 86 ALA A C 1
ATOM 671 O O . ALA A 1 86 ? -3.612 -5.114 -16.361 1.00 96.12 86 ALA A O 1
ATOM 672 N N . TYR A 1 87 ? -1.860 -4.050 -15.451 1.00 93.88 87 TYR A N 1
ATOM 673 C CA . TYR A 1 87 ? -0.861 -5.051 -15.847 1.00 93.88 87 TYR A CA 1
ATOM 674 C C . TYR A 1 87 ? -0.718 -6.202 -14.837 1.00 93.88 87 TYR A C 1
ATOM 676 O O . TYR A 1 87 ? -0.012 -7.173 -15.104 1.00 93.88 87 TYR A O 1
ATOM 684 N N . ALA A 1 88 ? -1.362 -6.123 -13.670 1.00 92.19 88 ALA A N 1
ATOM 685 C CA . ALA A 1 88 ? -1.256 -7.151 -12.644 1.00 92.19 88 ALA A CA 1
ATOM 686 C C . ALA A 1 88 ? -2.213 -8.326 -12.905 1.00 92.19 88 ALA A C 1
ATOM 688 O O . ALA A 1 88 ? -3.436 -8.176 -12.953 1.00 92.19 88 ALA A O 1
ATOM 689 N N . HIS A 1 89 ? -1.646 -9.531 -12.983 1.00 89.19 89 HIS A N 1
ATOM 690 C CA . HIS A 1 89 ? -2.393 -10.770 -13.225 1.00 89.19 89 HIS A CA 1
ATOM 691 C C . HIS A 1 89 ? -3.080 -11.351 -11.980 1.00 89.19 89 HIS A C 1
ATOM 693 O O . HIS A 1 89 ? -3.905 -12.254 -12.103 1.00 89.19 89 HIS A O 1
ATOM 699 N N . THR A 1 90 ? -2.769 -10.851 -10.781 1.00 88.88 90 THR A N 1
ATOM 700 C CA . THR A 1 90 ? -3.362 -11.324 -9.522 1.00 88.88 90 THR A CA 1
ATOM 701 C C . THR A 1 90 ? -3.910 -10.166 -8.701 1.00 88.88 90 THR A C 1
ATOM 703 O O . THR A 1 90 ? -3.402 -9.046 -8.768 1.00 88.88 90 THR A O 1
ATOM 706 N N . GLU A 1 91 ? -4.928 -10.452 -7.886 1.00 89.69 91 GLU A N 1
ATOM 707 C CA . GLU A 1 91 ? -5.472 -9.473 -6.938 1.00 89.69 91 GLU A CA 1
ATOM 708 C C . GLU A 1 91 ? -4.405 -9.014 -5.943 1.00 89.69 91 GLU A C 1
ATOM 710 O O . GLU A 1 91 ? -4.246 -7.828 -5.692 1.00 89.69 91 GLU A O 1
ATOM 715 N N . TYR A 1 92 ? -3.580 -9.946 -5.463 1.00 90.06 92 TYR A N 1
ATOM 716 C CA . TYR A 1 92 ? -2.456 -9.626 -4.588 1.00 90.06 92 TYR A CA 1
ATOM 717 C C . TYR A 1 92 ? -1.505 -8.590 -5.211 1.00 90.06 92 TYR A C 1
ATOM 719 O O . TYR A 1 92 ? -1.122 -7.624 -4.553 1.00 90.06 92 TYR A O 1
ATOM 727 N N . ALA A 1 93 ? -1.157 -8.750 -6.492 1.00 91.75 93 ALA A N 1
ATOM 728 C CA . ALA A 1 93 ? -0.300 -7.796 -7.187 1.00 91.75 93 ALA A CA 1
ATOM 729 C C . ALA A 1 93 ? -0.989 -6.433 -7.385 1.00 91.75 93 ALA A C 1
ATOM 731 O O . ALA A 1 93 ? -0.336 -5.405 -7.203 1.00 91.75 93 ALA A O 1
ATOM 732 N N . ARG A 1 94 ? -2.298 -6.407 -7.685 1.00 95.19 94 ARG A N 1
ATOM 733 C CA . ARG A 1 94 ? -3.081 -5.158 -7.755 1.00 95.19 94 ARG A CA 1
ATOM 734 C C . ARG A 1 94 ? -3.058 -4.405 -6.430 1.00 95.19 94 ARG A C 1
ATOM 736 O O . ARG A 1 94 ? -2.699 -3.229 -6.411 1.00 95.19 94 ARG A O 1
ATOM 743 N N . LEU A 1 95 ? -3.346 -5.095 -5.328 1.00 95.00 95 LEU A N 1
ATOM 744 C CA . LEU A 1 95 ? -3.315 -4.510 -3.989 1.00 95.00 95 LEU A CA 1
ATOM 745 C C . LEU A 1 95 ? -1.914 -4.013 -3.623 1.00 95.00 95 LEU A C 1
ATOM 747 O O . LEU A 1 95 ? -1.784 -2.922 -3.075 1.00 95.00 95 LEU A O 1
ATOM 751 N N . LYS A 1 96 ? -0.853 -4.753 -3.978 1.00 93.12 96 LYS A N 1
ATOM 752 C CA . LYS A 1 96 ? 0.526 -4.312 -3.724 1.00 93.12 96 LYS A CA 1
ATOM 753 C C . LYS A 1 96 ? 0.862 -3.028 -4.484 1.00 93.12 96 LYS A C 1
ATOM 755 O O . LYS A 1 96 ? 1.440 -2.121 -3.888 1.00 93.12 96 LYS A O 1
ATOM 760 N N . ILE A 1 97 ? 0.464 -2.914 -5.753 1.00 95.12 97 ILE A N 1
ATOM 761 C CA . ILE A 1 97 ? 0.623 -1.682 -6.547 1.00 95.12 97 ILE A CA 1
ATOM 762 C C . ILE A 1 97 ? -0.158 -0.526 -5.912 1.00 95.12 97 ILE A C 1
ATOM 764 O O . ILE A 1 97 ? 0.369 0.578 -5.810 1.00 95.12 97 ILE A O 1
ATOM 768 N N . ALA A 1 98 ? -1.370 -0.778 -5.415 1.00 94.19 98 ALA A N 1
ATOM 769 C CA . ALA A 1 98 ? -2.188 0.234 -4.750 1.00 94.19 98 ALA A CA 1
ATOM 770 C C . ALA A 1 98 ? -1.586 0.757 -3.426 1.00 94.19 98 ALA A C 1
ATOM 772 O O . ALA A 1 98 ? -2.012 1.798 -2.932 1.00 94.19 98 ALA A O 1
ATOM 773 N N . THR A 1 99 ? -0.566 0.099 -2.856 1.00 94.25 99 THR A N 1
ATOM 774 C CA . THR A 1 99 ? 0.178 0.624 -1.688 1.00 94.25 99 THR A CA 1
ATOM 775 C C . THR A 1 99 ? 1.182 1.729 -2.030 1.00 94.25 99 THR A C 1
ATOM 777 O O . THR A 1 99 ? 1.800 2.298 -1.127 1.00 94.25 99 THR A O 1
ATOM 780 N N . LEU A 1 100 ? 1.410 2.006 -3.316 1.00 93.00 100 LEU A N 1
ATOM 781 C CA . LEU A 1 100 ? 2.264 3.102 -3.763 1.00 93.00 100 LEU A CA 1
ATOM 782 C C . LEU A 1 100 ? 1.510 4.424 -3.621 1.00 93.00 100 LEU A C 1
ATOM 784 O O . LEU A 1 100 ? 0.344 4.501 -3.981 1.00 93.00 100 LEU A O 1
ATOM 788 N N . PHE A 1 101 ? 2.187 5.465 -3.149 1.00 91.44 101 PHE A N 1
ATOM 789 C CA . PHE A 1 101 ? 1.648 6.821 -3.071 1.00 91.44 101 PHE A CA 1
ATOM 790 C C . PHE A 1 101 ? 2.719 7.835 -3.481 1.00 91.44 101 PHE A C 1
ATOM 792 O O . PHE A 1 101 ? 3.917 7.532 -3.459 1.00 91.44 101 PHE A O 1
ATOM 799 N N . ALA A 1 102 ? 2.288 9.021 -3.908 1.00 89.38 102 ALA A N 1
ATOM 800 C CA . ALA A 1 102 ? 3.199 10.090 -4.298 1.00 89.38 102 ALA A CA 1
ATOM 801 C C . ALA A 1 102 ? 3.927 10.647 -3.067 1.00 89.38 102 ALA A C 1
ATOM 803 O O . ALA A 1 102 ? 3.312 10.903 -2.038 1.00 89.38 102 ALA A O 1
ATOM 804 N N . SER A 1 103 ? 5.242 10.833 -3.161 1.00 89.88 103 SER A N 1
ATOM 805 C CA . SER A 1 103 ? 6.058 11.308 -2.044 1.00 89.88 103 SER A CA 1
ATOM 806 C C . SER A 1 103 ? 7.225 12.150 -2.541 1.00 89.88 103 SER A C 1
ATOM 808 O O . SER A 1 103 ? 7.742 11.924 -3.635 1.00 89.88 103 SER A O 1
ATOM 810 N N . SER A 1 104 ? 7.649 13.100 -1.711 1.00 88.31 104 SER A N 1
ATOM 811 C CA . SER A 1 104 ? 8.867 13.889 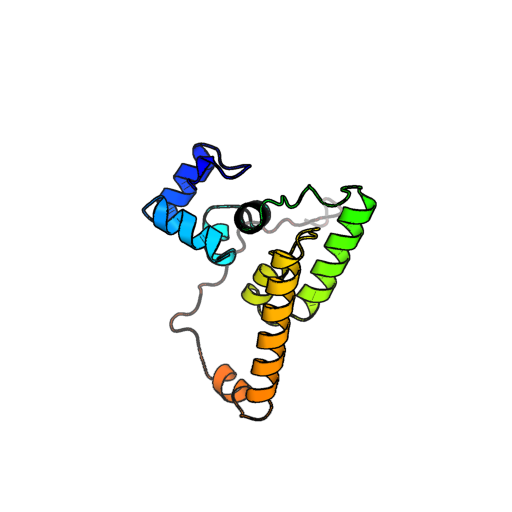-1.894 1.00 88.31 104 SER A CA 1
ATOM 812 C C . SER A 1 104 ? 10.115 13.240 -1.279 1.00 88.31 104 SER A C 1
ATOM 814 O O . SER A 1 104 ? 11.208 13.739 -1.532 1.00 88.31 104 SER A O 1
ATOM 816 N N . SER A 1 105 ? 9.991 12.146 -0.506 1.00 92.88 105 SER A N 1
ATOM 817 C CA . SER A 1 105 ? 11.147 11.464 0.105 1.00 92.88 105 SER A CA 1
ATOM 818 C C . SER A 1 105 ? 11.980 10.738 -0.959 1.00 92.88 105 SER A C 1
ATOM 820 O O . SER A 1 105 ? 11.483 9.794 -1.590 1.00 92.88 105 SER A O 1
ATOM 822 N N . PRO A 1 106 ? 13.264 11.106 -1.139 1.00 94.19 106 PRO A N 1
ATOM 823 C CA . PRO A 1 106 ? 14.163 10.392 -2.039 1.00 94.19 106 PRO A CA 1
ATOM 824 C C . PRO A 1 106 ? 14.336 8.919 -1.653 1.00 94.19 106 PRO A C 1
ATOM 826 O O . PRO A 1 106 ? 14.406 8.058 -2.525 1.00 94.19 106 PRO A O 1
ATOM 829 N N . GLU A 1 107 ? 14.364 8.607 -0.358 1.00 95.56 107 GLU A N 1
ATOM 830 C CA . GLU A 1 107 ? 14.565 7.257 0.172 1.00 95.56 107 GLU A CA 1
ATOM 831 C C . GLU A 1 107 ? 13.385 6.341 -0.161 1.00 95.56 107 GLU A C 1
ATOM 833 O O . GLU A 1 107 ? 13.588 5.210 -0.612 1.00 95.56 107 GLU A O 1
ATOM 838 N N . LEU A 1 108 ? 12.153 6.838 -0.002 1.00 94.06 108 LEU A N 1
ATOM 839 C CA . LEU A 1 108 ? 10.942 6.110 -0.382 1.00 94.06 108 LEU A CA 1
ATOM 840 C C . LEU A 1 108 ? 10.917 5.859 -1.896 1.00 94.06 108 LEU A C 1
ATOM 842 O O . LEU A 1 108 ? 10.624 4.748 -2.348 1.00 94.06 108 LEU A O 1
ATOM 846 N N . LEU A 1 109 ? 11.260 6.874 -2.696 1.00 93.44 109 LEU A N 1
ATOM 847 C CA . LEU A 1 109 ? 11.330 6.748 -4.154 1.00 93.44 109 LEU A CA 1
ATOM 848 C C . LEU A 1 109 ? 12.391 5.727 -4.591 1.00 93.44 109 LEU A C 1
ATOM 850 O O . LEU A 1 109 ? 12.134 4.928 -5.497 1.00 93.44 109 LEU A O 1
ATOM 854 N N . LEU A 1 110 ? 13.555 5.709 -3.935 1.00 95.75 110 LEU A N 1
ATOM 855 C CA . LEU A 1 110 ? 14.608 4.720 -4.169 1.00 95.75 110 LEU A CA 1
ATOM 856 C C . LEU A 1 110 ? 14.162 3.303 -3.787 1.00 95.75 110 LEU A C 1
ATOM 858 O O . LEU A 1 110 ? 14.430 2.370 -4.543 1.00 95.75 110 LEU A O 1
ATOM 862 N N . GLU A 1 111 ? 13.444 3.122 -2.674 1.00 94.00 111 GLU A N 1
ATOM 863 C CA . GLU A 1 111 ? 12.881 1.817 -2.302 1.00 94.00 111 GLU A CA 1
ATOM 864 C C . GLU A 1 111 ? 11.891 1.306 -3.358 1.00 94.00 111 GLU A C 1
ATOM 866 O O . GLU A 1 111 ? 11.975 0.152 -3.797 1.00 94.00 111 GLU A O 1
ATOM 871 N N . ASN A 1 112 ? 10.967 2.165 -3.797 1.00 93.69 112 ASN A N 1
ATOM 872 C CA . ASN A 1 112 ? 9.994 1.815 -4.830 1.00 93.69 112 ASN A CA 1
ATOM 873 C C . ASN A 1 112 ? 10.695 1.440 -6.142 1.00 93.69 112 ASN A C 1
ATOM 875 O O . ASN A 1 112 ? 10.350 0.428 -6.757 1.00 93.69 112 ASN A O 1
ATOM 879 N N . ARG A 1 113 ? 11.715 2.211 -6.545 1.00 95.25 113 ARG A N 1
ATOM 880 C CA . ARG A 1 113 ? 12.523 1.917 -7.735 1.00 95.25 113 ARG A CA 1
ATOM 881 C C . ARG A 1 113 ? 13.231 0.571 -7.607 1.00 95.25 113 ARG A C 1
ATOM 883 O O . ARG A 1 113 ? 13.094 -0.260 -8.500 1.00 95.25 113 ARG A O 1
ATOM 890 N N . ARG A 1 114 ? 13.902 0.315 -6.481 1.00 96.50 114 ARG A N 1
ATOM 891 C CA . ARG A 1 114 ? 14.596 -0.955 -6.226 1.00 96.50 114 ARG A CA 1
ATOM 892 C C . ARG A 1 114 ? 13.637 -2.143 -6.269 1.00 96.50 114 ARG A C 1
ATOM 894 O O . ARG A 1 114 ? 13.968 -3.189 -6.816 1.00 96.50 114 ARG A O 1
ATOM 901 N N . THR A 1 115 ? 12.432 -1.982 -5.727 1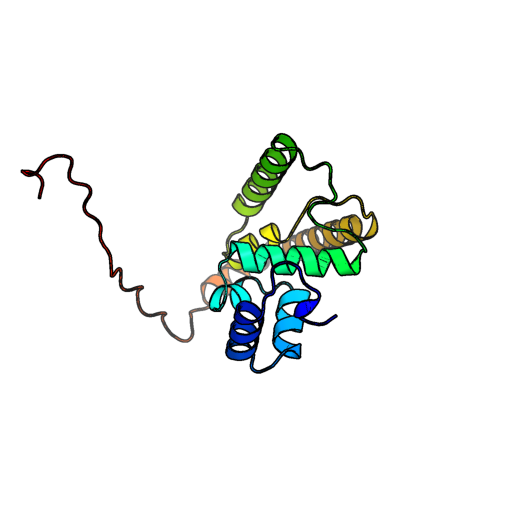.00 93.00 115 THR A N 1
ATOM 902 C CA . THR A 1 115 ? 11.391 -3.018 -5.777 1.00 93.00 115 THR A CA 1
ATOM 903 C C . THR A 1 115 ? 10.992 -3.333 -7.220 1.00 93.00 115 THR A C 1
ATOM 905 O O . THR A 1 115 ? 10.929 -4.504 -7.596 1.00 93.00 115 THR A O 1
ATOM 908 N N . ALA A 1 116 ? 10.780 -2.306 -8.049 1.00 93.75 116 ALA A N 1
ATOM 909 C CA . ALA A 1 116 ? 10.463 -2.480 -9.464 1.00 93.75 116 ALA A CA 1
ATOM 910 C C . ALA A 1 116 ? 11.622 -3.123 -10.251 1.00 93.75 116 ALA A C 1
ATOM 912 O O . ALA A 1 116 ? 11.401 -4.054 -11.021 1.00 93.75 116 ALA A O 1
ATOM 913 N N . GLU A 1 117 ? 12.862 -2.687 -10.024 1.00 96.62 117 GLU A N 1
ATOM 914 C CA . GLU A 1 117 ? 14.063 -3.253 -10.656 1.00 96.62 117 GLU A CA 1
ATOM 915 C C . GLU A 1 117 ? 14.271 -4.727 -10.287 1.00 96.62 117 GLU A C 1
ATOM 917 O O . GLU A 1 117 ? 14.541 -5.557 -11.160 1.00 96.62 117 GLU A O 1
ATOM 922 N N . ASN A 1 118 ? 14.079 -5.076 -9.012 1.00 95.81 118 ASN A N 1
ATOM 923 C CA . ASN A 1 118 ? 14.133 -6.458 -8.543 1.00 95.81 118 ASN A CA 1
ATOM 924 C C . ASN A 1 118 ? 13.049 -7.312 -9.210 1.00 95.81 118 ASN A C 1
ATOM 926 O O . ASN A 1 118 ? 13.327 -8.438 -9.627 1.00 95.81 118 ASN A O 1
ATOM 930 N N . ALA A 1 119 ? 11.830 -6.782 -9.350 1.00 91.50 119 ALA A N 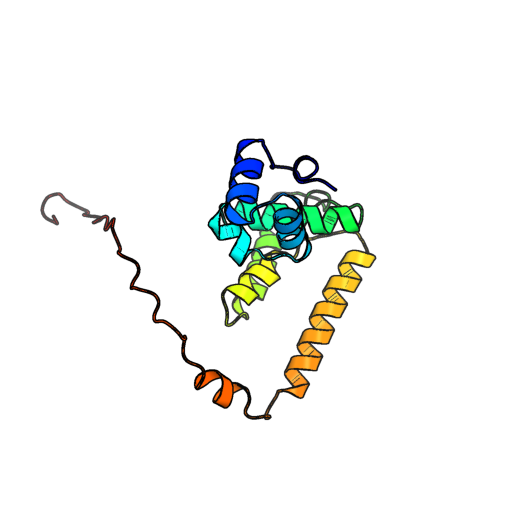1
ATOM 931 C CA . ALA A 1 119 ? 10.734 -7.474 -10.022 1.00 91.50 119 ALA A CA 1
ATOM 932 C C . ALA A 1 119 ? 11.034 -7.710 -11.511 1.00 91.50 119 ALA A C 1
ATOM 934 O O . ALA A 1 119 ? 10.858 -8.826 -11.995 1.00 91.50 119 ALA A O 1
ATOM 935 N N . ILE A 1 120 ? 11.560 -6.705 -12.222 1.00 93.62 120 ILE A N 1
ATOM 936 C CA . ILE A 1 120 ? 11.986 -6.829 -13.627 1.00 93.62 120 ILE A CA 1
ATOM 937 C C . ILE A 1 120 ? 13.102 -7.868 -13.766 1.00 93.62 120 ILE A C 1
ATOM 939 O O . ILE A 1 120 ? 13.058 -8.715 -14.657 1.00 93.62 120 ILE A O 1
ATOM 943 N N . THR A 1 121 ? 14.098 -7.824 -12.882 1.00 96.12 121 THR A N 1
ATOM 944 C CA . THR A 1 121 ? 15.217 -8.774 -12.889 1.00 96.12 121 THR A CA 1
ATOM 945 C C . THR A 1 121 ? 14.720 -10.197 -12.651 1.00 96.12 121 THR A C 1
ATOM 947 O O . THR A 1 121 ? 15.054 -11.101 -13.412 1.00 96.12 121 THR A O 1
ATOM 950 N N . SER A 1 122 ? 13.848 -10.383 -11.659 1.00 92.12 122 SER A N 1
ATOM 951 C CA . SER A 1 122 ? 13.234 -11.678 -11.351 1.00 92.12 122 SER A CA 1
ATOM 952 C C . SER A 1 122 ? 12.405 -12.196 -12.526 1.00 92.12 122 SER A C 1
ATOM 954 O O . SER A 1 122 ? 12.543 -13.356 -12.900 1.00 92.12 122 SER A O 1
ATOM 956 N N . ALA A 1 123 ? 11.607 -11.330 -13.161 1.00 89.38 123 ALA A N 1
ATOM 957 C CA . ALA A 1 123 ? 10.810 -11.672 -14.336 1.00 89.38 123 ALA A CA 1
ATOM 958 C C . ALA A 1 123 ? 11.681 -12.148 -15.510 1.00 89.38 123 ALA A C 1
ATOM 960 O O . ALA A 1 123 ? 11.346 -13.138 -16.155 1.00 89.38 123 ALA A O 1
ATOM 961 N N . ARG A 1 124 ? 12.825 -11.494 -15.755 1.00 92.75 124 ARG A N 1
ATOM 962 C CA . ARG A 1 124 ? 13.788 -11.915 -16.787 1.00 92.75 124 ARG A CA 1
ATOM 963 C C . ARG A 1 124 ? 14.411 -13.273 -16.482 1.00 92.75 124 ARG A C 1
ATOM 965 O O . ARG A 1 124 ? 14.569 -14.071 -17.395 1.00 92.75 124 ARG A O 1
ATOM 972 N N . LEU A 1 125 ? 14.741 -13.545 -15.218 1.00 90.94 125 LEU A N 1
ATOM 973 C CA . LEU A 1 125 ? 15.323 -14.828 -14.807 1.00 90.94 125 LEU A CA 1
ATOM 974 C C . LEU A 1 125 ? 14.359 -16.003 -15.007 1.00 90.94 125 LEU A C 1
ATOM 976 O O . LEU A 1 125 ? 14.795 -17.097 -15.349 1.00 90.94 125 LEU A O 1
ATOM 980 N N . VAL A 1 126 ? 13.058 -15.785 -14.799 1.00 89.19 126 VAL A N 1
ATOM 981 C CA . VAL A 1 126 ? 12.042 -16.837 -14.971 1.00 89.19 126 VAL A CA 1
ATOM 982 C C . VAL A 1 126 ? 11.506 -16.925 -16.401 1.00 89.19 126 VAL A C 1
ATOM 984 O O . VAL A 1 126 ? 10.814 -17.889 -16.738 1.00 89.19 126 VAL A O 1
ATOM 987 N N . GLN A 1 127 ? 11.816 -15.951 -17.260 1.00 88.44 127 GLN A N 1
ATOM 988 C CA . GLN A 1 127 ? 11.343 -15.921 -18.639 1.00 88.44 127 GLN A CA 1
ATOM 989 C C . GLN A 1 127 ? 11.866 -17.138 -19.411 1.00 88.44 127 GLN A C 1
ATOM 991 O O . GLN A 1 127 ? 13.066 -17.376 -19.488 1.00 88.44 127 GLN A O 1
ATOM 996 N N . GLY A 1 128 ? 10.951 -17.923 -19.984 1.00 86.50 128 GLY A N 1
ATOM 997 C CA . GLY A 1 128 ? 11.303 -19.130 -20.740 1.00 86.50 128 GLY A CA 1
ATOM 998 C C . GLY A 1 128 ? 11.726 -20.329 -19.884 1.00 86.50 128 GLY A C 1
ATOM 999 O O . GLY A 1 128 ? 12.090 -21.359 -20.437 1.00 86.50 128 GLY A O 1
ATOM 1000 N N . SER A 1 129 ? 11.640 -20.241 -18.552 1.00 90.00 129 SER A N 1
ATOM 1001 C CA . SER A 1 129 ? 11.945 -21.374 -17.660 1.00 90.00 129 SER A CA 1
ATOM 1002 C C . SER A 1 129 ? 10.841 -22.445 -17.614 1.00 90.00 129 SER A C 1
ATOM 1004 O O . SER A 1 129 ? 11.009 -23.468 -16.955 1.00 90.00 129 SER A O 1
ATOM 1006 N N . GLY A 1 130 ? 9.690 -22.202 -18.255 1.00 89.50 130 GLY A N 1
ATOM 1007 C CA . GLY A 1 130 ? 8.493 -23.044 -18.146 1.00 89.50 130 GLY A CA 1
ATOM 1008 C C . GLY A 1 130 ? 7.787 -22.944 -16.786 1.00 89.50 130 GLY A C 1
ATOM 1009 O O . GLY A 1 130 ? 6.846 -23.693 -16.520 1.00 89.50 130 GLY A O 1
ATOM 1010 N N . MET A 1 131 ? 8.216 -22.027 -15.904 1.00 87.75 131 MET A N 1
ATOM 1011 C CA . MET A 1 131 ? 7.572 -21.801 -14.604 1.00 87.75 131 MET A CA 1
ATOM 1012 C C . MET A 1 131 ? 6.080 -21.502 -14.738 1.00 87.75 131 MET A C 1
ATOM 1014 O O . MET A 1 131 ? 5.295 -21.954 -13.914 1.00 87.75 131 MET A O 1
ATOM 1018 N N . ASP A 1 132 ? 5.673 -20.758 -15.762 1.00 84.00 132 ASP A N 1
ATOM 1019 C CA . ASP A 1 132 ? 4.273 -20.426 -16.006 1.00 84.00 132 ASP A CA 1
ATOM 1020 C C . ASP A 1 132 ? 3.425 -21.678 -16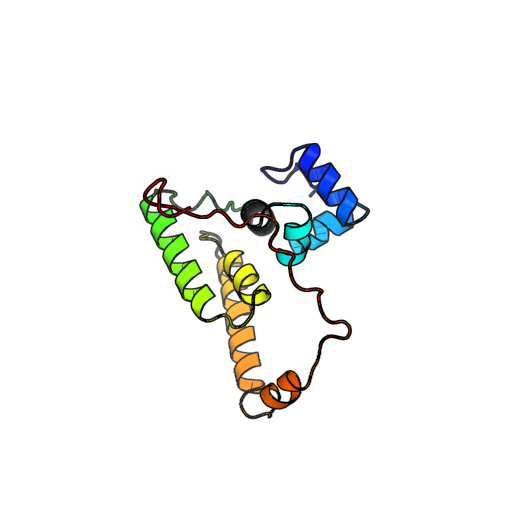.280 1.00 84.00 132 ASP A C 1
ATOM 1022 O O . ASP A 1 132 ? 2.307 -21.789 -15.772 1.00 84.00 132 ASP A O 1
ATOM 1026 N N . GLU A 1 133 ? 3.962 -22.659 -17.008 1.00 87.69 133 GLU A N 1
ATOM 1027 C CA . GLU A 1 133 ? 3.301 -23.947 -17.228 1.00 87.69 133 GLU A CA 1
ATOM 1028 C C . GLU A 1 133 ? 3.210 -24.770 -15.942 1.00 87.69 133 GLU A C 1
ATOM 1030 O O . GLU A 1 133 ? 2.162 -25.346 -15.640 1.00 87.69 133 GLU A O 1
ATOM 1035 N N . LEU A 1 134 ? 4.282 -24.792 -15.146 1.00 90.19 134 LEU A N 1
ATOM 1036 C CA . LEU A 1 134 ? 4.301 -25.494 -13.863 1.00 90.19 134 LEU A CA 1
ATOM 1037 C C . LEU A 1 134 ? 3.309 -24.877 -12.869 1.00 90.19 134 LEU A C 1
ATOM 1039 O O . LEU A 1 134 ? 2.559 -25.606 -12.219 1.00 90.19 134 LEU A O 1
ATOM 1043 N N . LEU A 1 135 ? 3.240 -23.545 -12.793 1.00 85.56 135 LEU A N 1
ATOM 1044 C CA . LEU A 1 135 ? 2.310 -22.828 -11.921 1.00 85.56 135 LEU A CA 1
ATOM 1045 C C . LEU A 1 135 ? 0.847 -23.074 -12.314 1.00 85.56 135 LEU A C 1
ATOM 1047 O O . LEU A 1 135 ? 0.008 -23.227 -11.428 1.00 85.56 135 LEU A O 1
ATOM 1051 N N . LYS A 1 136 ? 0.531 -23.210 -13.611 1.00 85.44 136 LYS A N 1
ATOM 1052 C CA . LYS A 1 136 ? -0.824 -23.581 -14.077 1.00 85.44 136 LYS A CA 1
ATOM 1053 C C . LYS A 1 136 ? -1.285 -24.952 -13.571 1.00 85.44 136 LYS A C 1
ATOM 1055 O O . LYS A 1 136 ? -2.485 -25.215 -13.531 1.00 85.44 136 LYS A O 1
ATOM 1060 N N . ARG A 1 137 ? -0.358 -25.838 -13.191 1.00 89.56 137 ARG A N 1
ATOM 1061 C CA . ARG A 1 137 ? -0.678 -27.170 -12.649 1.00 89.56 137 ARG A CA 1
ATOM 1062 C C . ARG A 1 137 ? -0.984 -27.143 -11.152 1.00 89.56 137 ARG A C 1
ATOM 1064 O O . ARG A 1 137 ? -1.525 -28.123 -10.642 1.00 89.56 137 ARG A O 1
ATOM 1071 N N . ILE A 1 138 ? -0.670 -26.049 -10.455 1.00 89.00 138 ILE A N 1
ATOM 1072 C CA . ILE A 1 138 ? -0.989 -25.891 -9.036 1.00 89.00 138 ILE A CA 1
ATOM 1073 C C . ILE A 1 138 ? -2.497 -25.683 -8.899 1.00 89.00 138 ILE A C 1
ATOM 1075 O O . ILE A 1 138 ? -3.059 -24.719 -9.419 1.00 89.00 138 ILE A O 1
ATOM 1079 N N . ARG A 1 139 ? -3.158 -26.591 -8.177 1.00 81.44 139 ARG A N 1
ATOM 1080 C CA . ARG A 1 139 ? -4.576 -26.472 -7.826 1.00 81.44 139 ARG A CA 1
ATOM 1081 C C . ARG A 1 139 ? -4.739 -26.115 -6.349 1.00 81.44 139 ARG A C 1
ATOM 1083 O O . ARG A 1 139 ? -3.904 -26.517 -5.537 1.00 81.44 139 ARG A O 1
ATOM 1090 N N . PRO A 1 140 ? -5.802 -25.380 -5.980 1.00 79.06 140 PRO A N 1
ATOM 1091 C CA . PRO A 1 140 ? -6.115 -25.126 -4.580 1.00 79.06 140 PRO A CA 1
ATOM 1092 C C . PRO A 1 140 ? -6.256 -26.442 -3.807 1.00 79.06 140 PRO A C 1
ATOM 1094 O O . PRO A 1 140 ? -6.901 -27.370 -4.285 1.00 79.06 140 PRO A O 1
ATOM 1097 N N . LEU A 1 141 ? -5.709 -26.504 -2.589 1.00 81.31 141 LEU A N 1
ATOM 1098 C CA . LEU A 1 141 ? -5.876 -27.667 -1.702 1.00 81.31 141 LEU A CA 1
ATOM 1099 C C . LEU A 1 141 ? -7.340 -27.882 -1.285 1.00 81.31 141 LEU A C 1
ATOM 1101 O O . LEU A 1 141 ? -7.734 -28.990 -0.931 1.00 81.31 141 LEU A O 1
ATOM 1105 N N . ARG A 1 142 ? -8.145 -26.814 -1.305 1.00 77.50 142 ARG A N 1
ATOM 1106 C CA . ARG A 1 142 ? -9.594 -26.838 -1.091 1.00 77.50 142 ARG A CA 1
ATOM 1107 C C . ARG A 1 142 ? -10.252 -25.886 -2.076 1.00 77.50 142 ARG A C 1
ATOM 1109 O O . ARG A 1 142 ? -9.807 -24.745 -2.215 1.00 77.50 142 ARG A O 1
ATOM 1116 N N . GLU A 1 143 ? -11.314 -26.338 -2.730 1.00 69.69 143 GLU A N 1
ATOM 1117 C CA . GLU A 1 143 ? -12.144 -25.458 -3.545 1.00 69.69 143 GLU A CA 1
ATOM 1118 C C . GLU A 1 143 ? -12.838 -24.440 -2.641 1.00 69.69 143 GLU A C 1
ATOM 1120 O O . GLU A 1 143 ? -13.397 -24.777 -1.592 1.00 69.69 143 GLU A O 1
ATOM 1125 N N . LYS A 1 144 ? -12.767 -23.164 -3.025 1.00 67.44 144 LYS A N 1
ATOM 1126 C CA . LYS A 1 144 ? -13.500 -22.118 -2.321 1.00 67.44 144 LYS A CA 1
ATOM 1127 C C . LYS A 1 144 ? -14.983 -22.335 -2.640 1.00 67.44 144 LYS A C 1
ATOM 1129 O O . LYS A 1 144 ? -15.314 -22.393 -3.825 1.00 67.44 144 LYS A O 1
ATOM 1134 N N . PRO A 1 145 ? -15.872 -22.465 -1.639 1.00 65.94 145 PRO A N 1
ATOM 1135 C CA . PRO A 1 145 ? -17.291 -22.613 -1.920 1.00 65.94 145 PRO A CA 1
ATOM 1136 C C . PRO A 1 145 ? -17.756 -21.408 -2.748 1.00 65.94 145 PRO A C 1
ATOM 1138 O O . PRO A 1 145 ? -17.285 -20.290 -2.499 1.00 65.94 145 PRO A O 1
ATOM 1141 N N . PRO A 1 146 ? -18.640 -21.609 -3.741 1.00 66.56 146 PRO A N 1
ATOM 1142 C CA . PRO A 1 146 ? -19.132 -20.514 -4.559 1.00 66.56 146 PRO A CA 1
ATOM 1143 C C . PRO A 1 146 ? -19.720 -19.428 -3.656 1.00 66.56 146 PRO A C 1
ATOM 1145 O O . PRO A 1 146 ? -20.446 -19.719 -2.701 1.00 66.56 146 PRO A O 1
ATOM 1148 N N . LEU A 1 147 ? -19.387 -18.170 -3.949 1.00 66.25 147 LEU A N 1
ATOM 1149 C CA . LEU A 1 147 ? -19.989 -17.023 -3.277 1.00 66.25 147 LEU A CA 1
ATOM 1150 C C . LEU A 1 147 ? -21.509 -17.114 -3.462 1.00 66.25 147 LEU A C 1
ATOM 1152 O O . LEU A 1 147 ? -22.016 -17.007 -4.577 1.00 66.25 147 LEU A O 1
ATOM 1156 N N . ARG A 1 148 ? -22.244 -17.339 -2.366 1.00 59.59 148 ARG A N 1
ATOM 1157 C CA . ARG A 1 148 ? -23.707 -17.248 -2.367 1.00 59.59 148 ARG A CA 1
ATOM 1158 C C . ARG A 1 148 ? -24.076 -15.794 -2.648 1.00 59.59 148 ARG A C 1
ATOM 1160 O O . ARG A 1 148 ? -23.965 -14.954 -1.760 1.00 59.59 148 ARG A O 1
ATOM 1167 N N . ILE A 1 149 ? -24.515 -15.508 -3.870 1.00 65.19 149 ILE A N 1
ATOM 1168 C CA . ILE A 1 149 ? -25.126 -14.224 -4.224 1.00 65.19 149 ILE A CA 1
ATOM 1169 C C . ILE A 1 149 ? -26.465 -14.163 -3.480 1.00 65.19 149 ILE A C 1
ATOM 1171 O O . ILE A 1 149 ? -27.427 -14.811 -3.885 1.00 65.19 149 ILE A O 1
ATOM 1175 N N . ARG A 1 150 ? -26.494 -13.478 -2.330 1.00 61.91 150 ARG A N 1
ATOM 1176 C CA . ARG A 1 150 ? -27.692 -13.360 -1.477 1.00 61.91 150 ARG A CA 1
ATOM 1177 C C . ARG A 1 150 ? -28.647 -12.262 -1.939 1.00 61.91 150 ARG A C 1
ATOM 1179 O O . ARG A 1 150 ? -29.835 -12.360 -1.669 1.00 61.91 150 ARG A O 1
ATOM 1186 N N . GLU A 1 151 ? -28.142 -11.264 -2.655 1.00 59.94 151 GLU A N 1
ATOM 1187 C CA . GLU A 1 151 ? -28.907 -10.087 -3.059 1.00 59.94 151 GLU A CA 1
ATOM 1188 C C . GLU A 1 151 ? -28.801 -9.916 -4.574 1.00 59.94 151 GLU A C 1
ATOM 1190 O O . GLU A 1 151 ? -27.862 -9.319 -5.095 1.00 59.94 151 GLU A O 1
ATOM 1195 N N . ARG A 1 152 ? -29.749 -10.510 -5.303 1.00 61.97 152 ARG A N 1
ATOM 1196 C CA . ARG A 1 152 ? -30.029 -10.104 -6.681 1.00 61.97 152 ARG A CA 1
ATOM 1197 C C . ARG A 1 152 ? -31.029 -8.955 -6.607 1.00 61.97 152 ARG A C 1
ATOM 1199 O O . ARG A 1 152 ? -32.173 -9.186 -6.233 1.00 61.97 152 ARG A O 1
ATOM 1206 N N . ALA A 1 153 ? -30.599 -7.744 -6.942 1.00 64.94 153 ALA A N 1
ATOM 1207 C CA . ALA A 1 153 ? -31.520 -6.661 -7.259 1.00 64.94 153 ALA A CA 1
ATOM 1208 C C . ALA A 1 153 ? -31.934 -6.805 -8.730 1.00 64.94 153 ALA A C 1
ATOM 1210 O O . ALA A 1 153 ? -31.074 -6.944 -9.602 1.00 64.94 153 ALA A O 1
ATOM 1211 N N . VAL A 1 154 ? -33.240 -6.832 -8.989 1.00 66.06 154 VAL A N 1
ATOM 1212 C CA . VAL A 1 154 ? -33.800 -6.748 -10.340 1.00 66.06 154 VAL A CA 1
ATOM 1213 C C . VAL A 1 154 ? -34.104 -5.277 -10.583 1.00 66.06 154 VAL A C 1
ATOM 1215 O O . VAL A 1 154 ? -34.923 -4.698 -9.873 1.00 66.06 154 VAL A O 1
ATOM 1218 N N . ASP A 1 155 ? -33.405 -4.668 -11.536 1.00 69.25 155 ASP A N 1
ATOM 1219 C CA . ASP A 1 155 ? -33.729 -3.328 -12.019 1.00 69.25 155 ASP A CA 1
ATOM 1220 C C . ASP A 1 155 ? -34.791 -3.472 -13.113 1.00 69.25 155 ASP A C 1
ATOM 1222 O O . ASP A 1 155 ? -34.486 -3.827 -14.254 1.00 69.25 155 ASP A O 1
ATOM 1226 N N . ALA A 1 156 ? -36.057 -3.320 -12.725 1.00 75.56 156 ALA A N 1
ATOM 1227 C CA . ALA A 1 156 ? -37.189 -3.360 -13.638 1.00 75.56 156 ALA A CA 1
ATOM 1228 C C . ALA A 1 156 ? -37.606 -1.925 -13.973 1.00 75.56 156 ALA A C 1
ATOM 1230 O O . ALA A 1 156 ? -37.971 -1.143 -13.096 1.00 75.56 156 ALA A O 1
ATOM 1231 N N . SER A 1 157 ? -37.590 -1.587 -15.260 1.00 77.19 157 SER A N 1
ATOM 1232 C CA . SER A 1 157 ? -37.969 -0.262 -15.764 1.00 77.19 157 SER A CA 1
ATOM 1233 C C . SER A 1 157 ? -39.479 0.007 -15.733 1.00 77.19 157 SER A C 1
ATOM 1235 O O . SER A 1 157 ? -39.906 1.129 -15.999 1.00 77.19 157 SER A O 1
ATOM 1237 N N . SER A 1 158 ? -40.295 -1.006 -15.428 1.00 70.00 158 SER A N 1
ATOM 1238 C CA . SER A 1 158 ? -41.751 -0.902 -15.296 1.00 70.00 158 SER A CA 1
ATOM 1239 C C . SER A 1 158 ? -42.312 -2.025 -14.408 1.00 70.00 158 SER A C 1
ATOM 1241 O O . SER A 1 158 ? -41.669 -3.072 -14.286 1.00 70.00 158 SER A O 1
ATOM 1243 N N . PRO A 1 159 ? -43.496 -1.843 -13.792 1.00 71.44 159 PRO A N 1
ATOM 1244 C CA . PRO A 1 159 ? -44.139 -2.862 -12.960 1.00 71.44 159 PRO A CA 1
ATOM 1245 C C . PRO A 1 159 ? -44.513 -4.145 -13.714 1.00 71.44 159 PRO A C 1
ATOM 1247 O O . PRO A 1 159 ? -44.590 -5.198 -13.091 1.00 71.44 159 PRO A O 1
ATOM 1250 N N . GLU A 1 160 ? -44.733 -4.086 -15.033 1.00 72.56 160 GLU A N 1
ATOM 1251 C CA . GLU A 1 160 ? -45.024 -5.271 -15.854 1.00 72.56 160 GLU A CA 1
ATOM 1252 C C . GLU A 1 160 ? -43.777 -6.112 -16.179 1.00 72.56 160 GLU A C 1
ATOM 1254 O O . GLU A 1 160 ? -43.906 -7.232 -16.668 1.00 72.56 160 GLU A O 1
ATOM 1259 N N . ALA A 1 161 ? -42.573 -5.579 -15.935 1.00 63.28 161 ALA A N 1
ATOM 1260 C CA . ALA A 1 161 ? -41.297 -6.260 -16.171 1.00 63.28 161 ALA A CA 1
ATOM 1261 C C . ALA A 1 161 ? -40.786 -7.052 -14.947 1.00 63.28 161 ALA A C 1
ATOM 1263 O O . ALA A 1 161 ? -39.638 -7.505 -14.953 1.00 63.28 161 ALA A O 1
ATOM 1264 N N . PHE A 1 162 ? -41.622 -7.187 -13.912 1.00 55.09 162 PHE A N 1
ATOM 1265 C CA . PHE A 1 162 ? -41.375 -7.990 -12.712 1.00 55.09 162 PHE A CA 1
ATOM 1266 C C . PHE A 1 162 ? -41.856 -9.438 -12.854 1.00 55.09 162 PHE A C 1
ATOM 1268 O O . PHE A 1 162 ? -42.913 -9.663 -13.486 1.00 55.09 162 PHE A O 1
#

pLDDT: mean 88.18, std 9.56, range [55.09, 97.06]